Protein AF-A0A842KP55-F1 (afdb_monomer_lite)

Secondary structure (DSSP, 8-state):
--EEEEEEEE-S-HHHHHHHHHHHHHTT---SEEEEEEETTS-HHHHHHHHHHHHHHHHHTT-SS-EEEEEEE-TT-HHHHHHHHHHHHHHHHTTEEEEEE-SSS-HHHHHHHHHHHHHTT-SEEEEEEES-GGGTTS-GGGS-GGGEEEEEHHHHHHHTT--

pLDDT: mean 92.78, std 9.23, range [38.44, 98.75]

Radius of gyration: 14.83 Å; chains: 1; bounding box: 35×38×35 Å

Structure (mmCIF, N/CA/C/O backbone):
data_AF-A0A842KP55-F1
#
_entry.id   AF-A0A842KP55-F1
#
loop_
_atom_site.group_PDB
_atom_site.id
_atom_site.type_symbol
_atom_site.label_atom_id
_atom_site.label_alt_id
_atom_site.label_comp_id
_atom_site.label_asym_id
_atom_site.label_entity_id
_atom_site.label_seq_id
_atom_site.pdbx_PDB_ins_code
_atom_site.Cartn_x
_atom_site.Cartn_y
_atom_site.Cartn_z
_atom_site.occupancy
_atom_site.B_iso_or_equiv
_atom_site.auth_seq_id
_atom_site.auth_comp_id
_atom_site.auth_asym_id
_atom_site.auth_atom_id
_atom_site.pdbx_PDB_model_num
ATOM 1 N N . MET A 1 1 ? -16.769 13.352 6.288 1.00 62.31 1 MET A N 1
ATOM 2 C CA . MET A 1 1 ? -16.227 12.009 5.999 1.00 62.31 1 MET A CA 1
ATOM 3 C C . MET A 1 1 ? -15.127 11.757 7.005 1.00 62.31 1 MET A C 1
ATOM 5 O O . MET A 1 1 ? -14.393 12.694 7.292 1.00 62.31 1 MET A O 1
ATOM 9 N N . THR A 1 2 ? -15.067 10.561 7.576 1.00 84.06 2 THR A N 1
ATOM 10 C CA . THR A 1 2 ? -13.953 10.142 8.435 1.00 84.06 2 THR A CA 1
ATOM 11 C C . THR A 1 2 ? -12.704 9.983 7.570 1.00 84.06 2 THR A C 1
ATOM 13 O O . THR A 1 2 ? -12.820 9.423 6.478 1.00 84.06 2 THR A O 1
ATOM 16 N N . SER A 1 3 ? -11.550 10.490 8.013 1.00 94.69 3 SER A N 1
ATOM 17 C CA . SER A 1 3 ? -10.309 10.365 7.242 1.00 94.69 3 SER A CA 1
ATOM 18 C C . SER A 1 3 ? -9.905 8.903 7.065 1.00 94.69 3 SER A C 1
ATOM 20 O O . SER A 1 3 ? -10.156 8.076 7.943 1.00 94.69 3 SER A O 1
ATOM 22 N N . LYS A 1 4 ? -9.282 8.578 5.932 1.00 98.12 4 LYS A N 1
ATOM 23 C CA . LYS A 1 4 ? -8.785 7.228 5.636 1.00 98.12 4 LYS A CA 1
ATOM 24 C C . LYS A 1 4 ? -7.287 7.270 5.360 1.00 98.12 4 LYS A C 1
ATOM 26 O O . LYS A 1 4 ? -6.842 7.916 4.411 1.00 98.12 4 LYS A O 1
ATOM 31 N N . TYR A 1 5 ? -6.525 6.564 6.187 1.00 98.31 5 TYR A N 1
ATOM 32 C CA . TYR A 1 5 ? -5.068 6.547 6.178 1.00 98.31 5 TYR A CA 1
ATOM 33 C C . TYR A 1 5 ? -4.534 5.225 5.633 1.00 98.31 5 TYR A C 1
ATOM 35 O O . TYR A 1 5 ? -4.935 4.156 6.081 1.00 98.31 5 TYR A O 1
ATOM 43 N N . TRP A 1 6 ? -3.570 5.294 4.720 1.00 98.62 6 TRP A N 1
ATOM 44 C CA . TRP A 1 6 ? -2.853 4.137 4.191 1.00 98.62 6 TRP A CA 1
ATOM 45 C C . TRP A 1 6 ? -1.391 4.171 4.625 1.00 98.62 6 TRP A C 1
ATOM 47 O O . TRP A 1 6 ? -0.713 5.177 4.418 1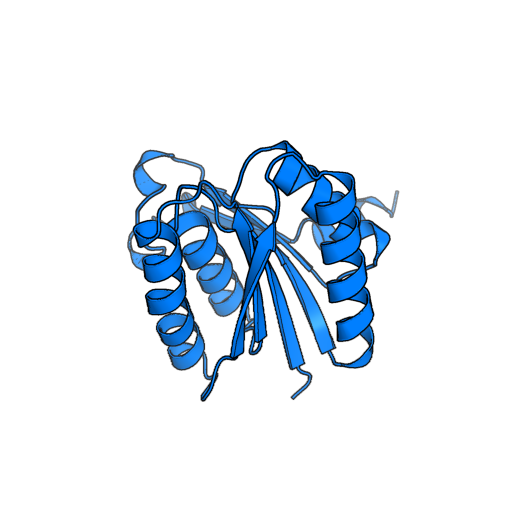.00 98.62 6 TRP A O 1
ATOM 57 N N . ILE A 1 7 ? -0.889 3.079 5.195 1.00 98.06 7 ILE A N 1
ATOM 58 C CA . ILE A 1 7 ? 0.513 2.947 5.608 1.00 98.06 7 ILE A CA 1
ATOM 59 C C . ILE A 1 7 ? 1.114 1.752 4.875 1.00 98.06 7 ILE A C 1
ATOM 61 O O . ILE A 1 7 ? 0.569 0.651 4.940 1.00 98.06 7 ILE A O 1
ATOM 65 N N . THR A 1 8 ? 2.220 1.963 4.164 1.00 97.44 8 THR A N 1
ATOM 66 C CA . THR A 1 8 ? 2.853 0.911 3.357 1.00 97.44 8 THR A CA 1
ATOM 67 C C . THR A 1 8 ? 4.330 1.187 3.114 1.00 97.44 8 THR A C 1
ATOM 69 O O . THR A 1 8 ? 4.791 2.325 3.219 1.00 97.44 8 THR A O 1
ATOM 72 N N . PHE A 1 9 ? 5.071 0.153 2.732 1.00 95.50 9 PHE A N 1
ATOM 73 C CA . PHE A 1 9 ? 6.407 0.299 2.168 1.00 95.50 9 PHE A CA 1
ATOM 74 C C . PHE A 1 9 ? 6.364 0.579 0.671 1.00 95.50 9 PHE A C 1
ATOM 76 O O . PHE A 1 9 ? 5.458 0.149 -0.035 1.00 95.50 9 PHE A O 1
ATOM 83 N N . ILE A 1 10 ? 7.421 1.194 0.150 1.00 93.88 10 ILE A N 1
ATOM 84 C CA . ILE A 1 10 ? 7.754 1.088 -1.267 1.00 93.88 10 ILE A CA 1
ATOM 85 C C . ILE A 1 10 ? 8.843 0.024 -1.421 1.00 93.88 10 ILE A C 1
ATOM 87 O O . ILE A 1 10 ? 9.945 0.154 -0.894 1.00 93.88 10 ILE A O 1
ATOM 91 N N . GLY A 1 11 ? 8.509 -1.056 -2.128 1.00 87.50 11 GLY A N 1
ATOM 92 C CA . GLY A 1 11 ? 9.464 -2.082 -2.544 1.00 87.50 11 GLY A CA 1
ATOM 93 C C . GLY A 1 11 ? 10.010 -1.831 -3.950 1.00 87.50 11 GLY A C 1
ATOM 94 O O . GLY A 1 11 ? 9.682 -0.842 -4.599 1.00 87.50 11 GLY A O 1
ATOM 95 N N . SER A 1 12 ? 10.795 -2.780 -4.460 1.00 88.19 12 SER A N 1
ATOM 96 C CA . SER A 1 12 ? 11.371 -2.715 -5.813 1.00 88.19 12 SER A CA 1
ATOM 97 C C . SER A 1 12 ? 10.343 -2.789 -6.949 1.00 88.19 12 SER A C 1
ATOM 99 O O . SER A 1 12 ? 10.680 -2.457 -8.081 1.00 88.19 12 SER A O 1
ATOM 101 N N . SER A 1 13 ? 9.104 -3.214 -6.672 1.00 93.06 13 SER A N 1
ATOM 102 C CA . SER A 1 13 ? 7.995 -3.193 -7.633 1.00 93.06 13 SER A CA 1
ATOM 103 C C . SER A 1 13 ? 6.980 -2.111 -7.238 1.00 93.06 13 SER A C 1
ATOM 105 O O . SER A 1 13 ? 6.212 -2.304 -6.289 1.00 93.06 13 SER A O 1
ATOM 107 N N . PRO A 1 14 ? 6.933 -0.973 -7.957 1.00 96.12 14 PRO A N 1
ATOM 108 C CA . PRO A 1 14 ? 5.955 0.093 -7.720 1.00 96.12 14 PRO A CA 1
ATOM 109 C C . PRO A 1 14 ? 4.506 -0.384 -7.819 1.00 96.12 14 PRO A C 1
ATOM 111 O O . PRO A 1 14 ? 3.643 0.063 -7.062 1.00 96.12 14 PRO A O 1
ATOM 114 N N . PHE A 1 15 ? 4.233 -1.317 -8.736 1.00 97.38 15 PHE A N 1
ATOM 115 C CA . PHE A 1 15 ? 2.888 -1.832 -8.969 1.00 97.38 15 PHE A CA 1
ATOM 116 C C . PHE A 1 15 ? 2.359 -2.670 -7.805 1.00 97.38 15 PHE A C 1
ATOM 118 O O . PHE A 1 15 ? 1.145 -2.717 -7.628 1.00 97.38 15 PHE A O 1
ATOM 125 N N . ALA A 1 16 ? 3.220 -3.228 -6.947 1.00 96.88 16 ALA A N 1
ATOM 126 C CA . ALA A 1 16 ? 2.774 -3.848 -5.698 1.00 96.88 16 ALA A CA 1
ATOM 127 C C . ALA A 1 16 ? 2.093 -2.834 -4.760 1.00 96.88 16 ALA A C 1
ATOM 129 O O . ALA A 1 16 ? 1.099 -3.167 -4.126 1.00 96.88 16 ALA A O 1
ATOM 130 N N . VAL A 1 17 ? 2.570 -1.584 -4.715 1.00 97.88 17 VAL A N 1
ATOM 131 C CA . VAL A 1 17 ? 1.932 -0.506 -3.938 1.00 97.88 17 VAL A CA 1
ATOM 132 C C . VAL A 1 17 ? 0.689 0.005 -4.665 1.00 97.88 17 VAL A C 1
ATOM 134 O O . VAL A 1 17 ? -0.413 0.025 -4.118 1.00 97.88 17 VAL A O 1
ATOM 137 N N . ILE A 1 18 ? 0.866 0.396 -5.932 1.00 98.50 18 ILE A N 1
ATOM 138 C CA . ILE A 1 18 ? -0.169 1.064 -6.733 1.00 98.50 18 ILE A CA 1
ATOM 139 C C . ILE A 1 18 ? -1.398 0.170 -6.885 1.00 98.50 18 ILE A C 1
ATOM 141 O O . ILE A 1 18 ? -2.519 0.625 -6.662 1.00 98.50 18 ILE A O 1
ATOM 145 N N . ASN A 1 19 ? -1.207 -1.104 -7.236 1.00 98.50 19 ASN A N 1
ATOM 146 C CA . ASN A 1 19 ? -2.324 -2.012 -7.463 1.00 98.50 19 ASN A CA 1
ATOM 147 C C . ASN A 1 19 ? -3.054 -2.357 -6.169 1.00 98.50 19 ASN A C 1
ATOM 149 O O . ASN A 1 19 ? -4.259 -2.577 -6.224 1.00 98.50 19 ASN A O 1
ATOM 153 N N . THR A 1 20 ? -2.366 -2.386 -5.025 1.00 98.56 20 THR A N 1
ATOM 154 C CA . THR A 1 20 ? -3.018 -2.680 -3.743 1.00 98.56 20 THR A CA 1
ATOM 155 C C . THR A 1 20 ? -3.904 -1.518 -3.314 1.00 98.56 20 THR A C 1
ATOM 157 O O . THR A 1 20 ? -5.071 -1.735 -2.992 1.00 98.56 20 THR A O 1
ATOM 160 N N . VAL A 1 21 ? -3.412 -0.276 -3.425 1.00 98.75 21 VAL A N 1
ATOM 161 C CA . VAL A 1 21 ? -4.237 0.924 -3.198 1.00 98.75 21 VAL A CA 1
ATOM 162 C C . VAL A 1 21 ? -5.406 0.970 -4.183 1.00 98.75 21 VAL A C 1
ATOM 164 O O . VAL A 1 21 ? -6.546 1.197 -3.783 1.00 98.75 21 VAL A O 1
ATOM 167 N N . TRP A 1 22 ? -5.154 0.716 -5.470 1.00 98.69 22 TRP A N 1
ATOM 168 C CA . TRP A 1 22 ? -6.198 0.734 -6.495 1.00 98.69 22 TRP A CA 1
ATOM 169 C C . TRP A 1 22 ? -7.263 -0.344 -6.245 1.00 98.69 22 TRP A C 1
ATOM 171 O O . TRP A 1 22 ? -8.459 -0.068 -6.335 1.00 98.69 22 TRP A O 1
ATOM 181 N N . ALA A 1 23 ? -6.860 -1.558 -5.872 1.00 98.50 23 ALA A N 1
ATOM 182 C CA . ALA A 1 23 ? -7.795 -2.619 -5.523 1.00 98.50 23 ALA A CA 1
ATOM 183 C C . ALA A 1 23 ? -8.637 -2.240 -4.295 1.00 98.50 23 ALA A C 1
ATOM 185 O O . ALA A 1 23 ? -9.855 -2.399 -4.332 1.00 98.50 23 ALA A O 1
ATOM 186 N N . ALA A 1 24 ? -8.027 -1.650 -3.261 1.00 98.56 24 ALA A N 1
ATOM 187 C CA . ALA A 1 24 ? -8.752 -1.181 -2.080 1.00 98.56 24 ALA A CA 1
ATOM 188 C C . ALA A 1 24 ? -9.779 -0.095 -2.430 1.00 98.56 24 ALA A C 1
ATOM 190 O O . ALA A 1 24 ? -10.919 -0.146 -1.963 1.00 98.56 24 ALA A O 1
ATOM 191 N N . CYS A 1 25 ? -9.423 0.828 -3.330 1.00 98.44 25 CYS A N 1
ATOM 192 C CA . CYS A 1 25 ? -10.345 1.847 -3.825 1.00 98.44 25 CYS A CA 1
ATOM 193 C C . CYS A 1 25 ? -11.555 1.219 -4.536 1.00 98.44 25 CYS A C 1
ATOM 195 O O . CYS A 1 25 ? -12.690 1.625 -4.288 1.00 98.44 25 CYS A O 1
ATOM 197 N N . LYS A 1 26 ? -11.335 0.185 -5.365 1.00 97.81 26 LYS A N 1
ATOM 198 C CA . LYS A 1 26 ? -12.415 -0.577 -6.022 1.00 97.81 26 LYS A CA 1
ATOM 199 C C . LYS A 1 26 ? -13.342 -1.283 -5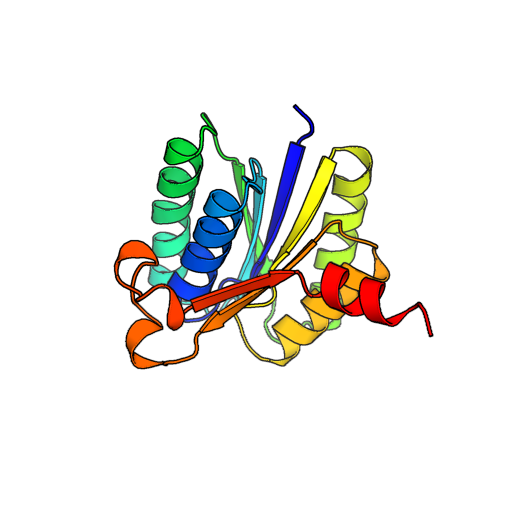.035 1.00 97.81 26 LYS A C 1
ATOM 201 O O . LYS A 1 26 ? -14.520 -1.444 -5.340 1.00 97.81 26 LYS A O 1
ATOM 206 N N . GLU A 1 27 ? -12.827 -1.686 -3.879 1.00 96.94 27 GLU A N 1
ATOM 207 C CA . GLU A 1 27 ? -13.596 -2.329 -2.807 1.00 96.94 27 GLU A CA 1
ATOM 208 C C . GLU A 1 27 ? -14.193 -1.328 -1.797 1.00 96.94 27 GLU A C 1
ATOM 210 O O . GLU A 1 27 ? -14.828 -1.726 -0.822 1.00 96.94 27 GLU A O 1
ATOM 215 N N . GLY A 1 28 ? -14.053 -0.019 -2.040 1.00 96.94 28 GLY A N 1
ATOM 216 C CA . GLY A 1 28 ? -14.689 1.046 -1.254 1.00 96.94 28 GLY A CA 1
ATOM 217 C C . GLY A 1 28 ? -13.818 1.655 -0.147 1.00 96.94 28 GLY A C 1
ATOM 218 O O . GLY A 1 28 ? -14.249 2.589 0.544 1.00 96.94 28 GLY A O 1
ATOM 219 N N . TYR A 1 29 ? -12.575 1.196 0.014 1.00 98.12 29 TYR A N 1
ATOM 220 C CA . TYR A 1 29 ? -11.592 1.846 0.877 1.00 98.12 29 TYR A CA 1
ATOM 221 C C . TYR A 1 29 ? -10.709 2.795 0.057 1.00 98.12 29 TYR A C 1
ATOM 223 O O . TYR A 1 29 ? -9.714 2.392 -0.538 1.00 98.12 29 TYR A O 1
ATOM 231 N N . VAL A 1 30 ? -11.085 4.075 0.025 1.00 98.31 30 VAL A N 1
ATOM 232 C CA . VAL A 1 30 ? -10.362 5.128 -0.703 1.00 98.31 30 VAL A CA 1
ATOM 233 C C . VAL A 1 30 ? -9.603 6.010 0.301 1.00 98.31 30 VAL A C 1
ATOM 235 O O . VAL A 1 30 ? -10.255 6.799 0.990 1.00 98.31 30 VAL A O 1
ATOM 238 N N . PRO A 1 31 ? -8.271 5.871 0.452 1.00 98.25 31 PRO A N 1
ATOM 239 C CA . PRO A 1 31 ? -7.503 6.677 1.398 1.00 98.25 31 PRO A CA 1
ATOM 240 C C . PRO A 1 31 ? -7.311 8.115 0.907 1.00 98.25 31 PRO A C 1
ATOM 242 O O . PRO A 1 31 ? -7.000 8.347 -0.257 1.00 98.25 31 PRO A O 1
ATOM 245 N N . ASP A 1 32 ? -7.436 9.086 1.808 1.00 97.62 32 ASP A N 1
ATOM 246 C CA . ASP A 1 32 ? -7.102 10.490 1.531 1.00 97.62 32 ASP A CA 1
ATOM 247 C C . ASP A 1 32 ? -5.647 10.832 1.883 1.00 97.62 32 ASP A C 1
ATOM 249 O O . ASP A 1 32 ? -5.087 11.801 1.366 1.00 97.62 32 ASP A O 1
ATOM 253 N N . SER A 1 33 ? -5.023 10.014 2.735 1.00 97.56 33 SER A N 1
ATOM 254 C CA . SER A 1 33 ? -3.697 10.257 3.290 1.00 97.56 33 SER A CA 1
ATOM 255 C C . SER A 1 33 ? -2.853 8.989 3.254 1.00 97.56 33 SER A C 1
ATOM 257 O O . SER A 1 33 ? -3.272 7.935 3.725 1.00 97.56 33 SER A O 1
ATOM 259 N N . LEU A 1 34 ? -1.639 9.091 2.721 1.00 98.31 34 LEU A N 1
ATOM 260 C CA . LEU A 1 34 ? -0.728 7.974 2.513 1.00 98.31 34 LEU A CA 1
ATOM 261 C C . LEU A 1 34 ? 0.608 8.268 3.185 1.00 98.31 34 LEU A C 1
ATOM 263 O O . LEU A 1 34 ? 1.212 9.319 2.959 1.00 98.31 34 LEU A O 1
ATOM 267 N N . MET A 1 35 ? 1.066 7.320 3.994 1.00 97.56 35 MET A N 1
ATOM 268 C CA . MET A 1 35 ? 2.395 7.286 4.586 1.00 97.56 35 MET A CA 1
ATOM 269 C C . MET A 1 35 ? 3.194 6.165 3.923 1.00 97.56 35 MET A C 1
ATOM 271 O O . MET A 1 35 ? 2.878 4.987 4.087 1.00 97.56 35 MET A O 1
ATOM 275 N N . LEU A 1 36 ? 4.210 6.547 3.154 1.00 96.81 36 LEU A N 1
ATOM 276 C CA . LEU A 1 36 ? 5.043 5.633 2.384 1.00 96.81 36 LEU A CA 1
ATOM 277 C C . LEU A 1 36 ? 6.420 5.510 3.040 1.00 96.81 36 LEU A C 1
ATOM 279 O O . LEU A 1 36 ? 7.163 6.489 3.125 1.00 96.81 36 LEU A O 1
ATOM 283 N N . PHE A 1 37 ? 6.780 4.310 3.475 1.00 95.12 37 PHE A N 1
ATOM 284 C CA . PHE A 1 37 ? 8.112 4.019 3.992 1.00 95.12 37 PHE A CA 1
ATOM 285 C C . PHE A 1 37 ? 9.045 3.652 2.845 1.00 95.12 37 PHE A C 1
ATOM 287 O O . PHE A 1 37 ? 8.788 2.719 2.084 1.00 95.12 37 PHE A O 1
ATOM 294 N N . VAL A 1 38 ? 10.119 4.418 2.705 1.00 93.06 38 VAL A N 1
ATOM 295 C CA . VAL A 1 38 ? 11.063 4.329 1.596 1.00 93.06 38 VAL A CA 1
ATOM 296 C C . VAL A 1 38 ? 12.392 3.838 2.138 1.00 93.06 38 VAL A C 1
ATOM 298 O O . VAL A 1 38 ? 12.982 4.467 3.009 1.00 93.06 38 VAL A O 1
ATOM 301 N N . ASN A 1 39 ? 12.863 2.707 1.627 1.00 85.62 39 ASN A N 1
ATOM 302 C CA . ASN A 1 39 ? 14.211 2.253 1.932 1.00 85.62 39 ASN A CA 1
ATOM 303 C C . ASN A 1 39 ? 15.241 3.169 1.249 1.00 85.62 39 ASN A C 1
ATOM 305 O O . ASN A 1 39 ? 15.059 3.516 0.083 1.00 85.62 39 ASN A O 1
ATOM 309 N N . GLU A 1 40 ? 16.321 3.516 1.945 1.00 79.88 40 GLU A N 1
ATOM 310 C CA . GLU A 1 40 ? 17.393 4.387 1.441 1.00 79.88 40 GLU A CA 1
ATOM 311 C C . GLU A 1 40 ? 18.044 3.867 0.147 1.00 79.88 40 GLU A C 1
ATOM 313 O O . GLU A 1 40 ? 18.480 4.656 -0.686 1.00 79.88 40 GLU A O 1
ATOM 318 N N . GLU A 1 41 ? 18.069 2.547 -0.057 1.00 82.62 41 GLU A N 1
ATOM 319 C CA . GLU A 1 41 ? 18.642 1.914 -1.256 1.00 82.62 41 GLU A CA 1
ATOM 320 C C . GLU A 1 41 ? 17.657 1.810 -2.436 1.00 82.62 41 GLU A C 1
ATOM 322 O O . GLU A 1 41 ? 18.005 1.313 -3.512 1.00 82.62 41 GLU A O 1
ATOM 327 N N . LEU A 1 42 ? 16.402 2.238 -2.260 1.00 87.62 42 LEU A N 1
ATOM 328 C CA . LEU A 1 42 ? 15.387 2.119 -3.299 1.00 87.62 42 LEU A CA 1
ATOM 329 C C . LEU A 1 42 ? 15.646 3.104 -4.447 1.00 87.62 42 LEU A C 1
ATOM 331 O O . LEU A 1 42 ? 15.963 4.272 -4.239 1.00 87.62 42 LEU A O 1
ATOM 335 N N . SER A 1 43 ? 15.440 2.653 -5.688 1.00 89.38 43 SER A N 1
ATOM 336 C CA . SER A 1 43 ? 15.616 3.524 -6.848 1.00 89.38 43 SER A CA 1
ATOM 337 C C . SER A 1 43 ? 14.618 4.687 -6.862 1.00 89.38 43 SER A C 1
ATOM 339 O O . SER A 1 43 ? 13.406 4.510 -6.707 1.00 89.38 43 SER A O 1
ATOM 341 N N . GLU A 1 44 ? 15.131 5.877 -7.171 1.00 90.81 44 GLU A N 1
ATOM 342 C CA . GLU A 1 44 ? 14.354 7.110 -7.341 1.00 90.81 44 GLU A CA 1
ATOM 343 C C . GLU A 1 44 ? 13.222 6.942 -8.374 1.00 90.81 44 GLU A C 1
ATOM 345 O O . GLU A 1 44 ? 12.125 7.478 -8.225 1.00 90.81 44 GLU A O 1
ATOM 350 N N . THR A 1 45 ? 13.441 6.122 -9.407 1.00 93.12 45 THR A N 1
ATOM 351 C CA . THR A 1 45 ? 12.415 5.765 -10.398 1.00 93.12 45 THR A CA 1
ATOM 352 C C . THR A 1 45 ? 11.219 5.053 -9.766 1.00 93.12 45 THR A C 1
ATOM 354 O O . THR A 1 45 ? 10.078 5.355 -10.121 1.00 93.12 45 THR A O 1
ATOM 357 N N . SER A 1 46 ? 11.449 4.134 -8.824 1.00 93.19 46 SER A N 1
ATOM 358 C CA . SER A 1 46 ? 10.367 3.396 -8.161 1.00 93.19 46 SER A CA 1
ATOM 359 C C . SER A 1 46 ? 9.520 4.331 -7.301 1.00 93.19 46 SER A C 1
ATOM 361 O O . SER A 1 46 ? 8.294 4.335 -7.410 1.00 93.19 46 SER A O 1
ATOM 363 N N . ILE A 1 47 ? 10.183 5.185 -6.516 1.00 94.56 47 ILE A N 1
ATOM 364 C CA . ILE A 1 47 ? 9.541 6.187 -5.656 1.00 94.56 47 ILE A CA 1
ATOM 365 C C . ILE A 1 47 ? 8.702 7.152 -6.500 1.00 94.56 47 ILE A C 1
ATOM 367 O O . ILE A 1 47 ? 7.522 7.369 -6.214 1.00 94.56 47 ILE A O 1
ATOM 371 N N . ASN A 1 48 ? 9.277 7.691 -7.578 1.00 95.38 48 ASN A N 1
ATOM 372 C CA . ASN A 1 48 ? 8.582 8.629 -8.456 1.00 95.38 48 ASN A CA 1
ATOM 373 C C . ASN A 1 48 ? 7.404 7.990 -9.189 1.00 95.38 48 ASN A C 1
ATOM 375 O O . ASN A 1 48 ? 6.357 8.623 -9.306 1.00 95.38 48 ASN A O 1
ATOM 379 N N . THR A 1 49 ? 7.524 6.728 -9.608 1.00 96.69 49 THR A N 1
ATOM 380 C CA . THR A 1 49 ? 6.407 5.996 -10.222 1.00 96.69 49 THR A CA 1
ATOM 381 C C . THR A 1 49 ? 5.220 5.921 -9.261 1.00 96.69 49 THR A C 1
ATOM 383 O O . THR A 1 49 ? 4.106 6.285 -9.631 1.00 96.69 49 THR A O 1
ATOM 386 N N . VAL A 1 50 ? 5.451 5.534 -8.001 1.00 97.50 50 VAL A N 1
ATOM 387 C CA . VAL A 1 50 ? 4.393 5.486 -6.978 1.00 97.50 50 VAL A CA 1
ATOM 388 C C . VAL A 1 50 ? 3.791 6.873 -6.729 1.00 97.50 50 VAL A C 1
ATOM 390 O O . VAL A 1 50 ? 2.569 7.025 -6.738 1.00 97.50 50 VAL A O 1
ATOM 393 N N . ARG A 1 51 ? 4.629 7.904 -6.568 1.00 96.19 51 ARG A N 1
ATOM 394 C CA . ARG A 1 51 ? 4.183 9.285 -6.307 1.00 96.19 51 ARG A CA 1
ATOM 395 C C . ARG A 1 51 ? 3.410 9.915 -7.463 1.00 96.19 51 ARG A C 1
ATOM 397 O O . ARG A 1 51 ? 2.609 10.807 -7.213 1.00 96.19 51 ARG A O 1
ATOM 404 N N . GLN A 1 52 ? 3.641 9.481 -8.698 1.00 96.94 52 GLN A N 1
ATOM 405 C CA . GLN A 1 52 ? 2.893 9.949 -9.866 1.00 96.94 52 GLN A CA 1
ATOM 406 C C . GLN A 1 52 ? 1.558 9.216 -10.023 1.00 96.94 52 GLN A C 1
ATOM 408 O O . GLN A 1 52 ? 0.549 9.844 -10.327 1.00 96.94 52 GLN A O 1
ATOM 413 N N . TRP A 1 53 ? 1.535 7.901 -9.799 1.00 98.25 53 TRP A N 1
ATOM 414 C CA . TRP A 1 53 ? 0.342 7.083 -10.027 1.00 98.25 53 TRP A CA 1
ATOM 415 C C . TRP A 1 53 ? -0.702 7.205 -8.921 1.00 98.25 53 TRP A C 1
ATOM 417 O O . TRP A 1 53 ? -1.891 7.305 -9.221 1.00 98.25 53 TRP A O 1
ATOM 427 N N . LEU A 1 54 ? -0.289 7.199 -7.649 1.00 98.31 54 LEU A N 1
ATOM 428 C CA . LEU A 1 54 ? -1.237 7.193 -6.532 1.00 98.31 54 LEU A CA 1
ATOM 429 C C . LEU A 1 54 ? -2.176 8.412 -6.530 1.00 98.31 54 LEU A C 1
ATOM 431 O O . LEU A 1 54 ? -3.376 8.192 -6.392 1.00 98.31 54 LEU A O 1
ATOM 435 N N . PRO A 1 55 ? -1.724 9.663 -6.761 1.00 98.19 55 PRO A N 1
ATOM 436 C CA . PRO A 1 55 ? -2.643 10.795 -6.853 1.00 98.19 55 PRO A CA 1
ATOM 437 C C . PRO A 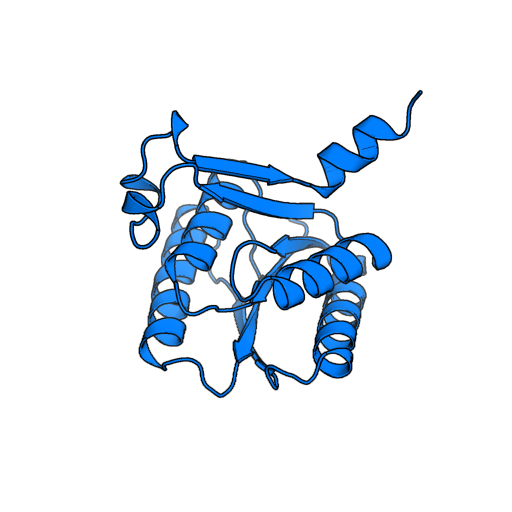1 55 ? -3.707 10.618 -7.936 1.00 98.19 55 PRO A C 1
ATOM 439 O O . PRO A 1 55 ? -4.871 10.912 -7.693 1.00 98.19 55 PRO A O 1
ATOM 442 N N . ILE A 1 56 ? -3.325 10.094 -9.106 1.00 98.06 56 ILE A N 1
ATOM 443 C CA . ILE A 1 56 ? -4.244 9.874 -10.230 1.00 98.06 56 ILE A CA 1
ATOM 444 C C . ILE A 1 56 ? -5.314 8.853 -9.843 1.00 98.06 56 ILE A C 1
ATOM 446 O O . ILE A 1 56 ? -6.501 9.104 -10.038 1.00 98.06 56 ILE A O 1
ATOM 450 N N . VAL A 1 57 ? -4.902 7.726 -9.250 1.00 98.31 57 VAL A N 1
ATOM 451 C CA . VAL A 1 57 ? -5.834 6.700 -8.763 1.00 98.31 57 VAL A CA 1
ATOM 452 C C . VAL A 1 57 ? -6.791 7.302 -7.736 1.00 98.31 57 VAL A C 1
ATOM 454 O O . VAL A 1 57 ? -7.993 7.137 -7.858 1.00 98.31 57 VAL A O 1
ATOM 457 N N . LEU A 1 58 ? -6.298 8.033 -6.742 1.00 98.38 58 LEU A N 1
ATOM 458 C CA . LEU A 1 58 ? -7.149 8.541 -5.662 1.00 98.38 58 LEU A CA 1
ATOM 459 C C . LEU A 1 58 ? -8.126 9.626 -6.132 1.00 98.38 58 LEU A C 1
ATOM 461 O O . LEU A 1 58 ? -9.275 9.642 -5.689 1.00 98.38 58 LEU A O 1
ATOM 465 N N . VAL A 1 59 ? -7.702 10.488 -7.062 1.00 98.06 59 VAL A N 1
ATOM 466 C CA . VAL A 1 59 ? -8.566 11.498 -7.692 1.00 98.06 59 VAL A CA 1
ATOM 467 C C . VAL A 1 59 ? -9.705 10.846 -8.469 1.00 98.06 59 VAL A C 1
ATOM 469 O O . VAL A 1 59 ? -10.851 11.269 -8.317 1.00 98.06 59 VAL A O 1
ATOM 472 N N . GLU A 1 60 ? -9.425 9.781 -9.224 1.00 97.88 60 GLU A N 1
ATOM 473 C CA . GLU A 1 60 ? -10.451 9.029 -9.960 1.00 97.88 60 GLU A CA 1
ATOM 474 C C . GLU A 1 60 ? -11.519 8.433 -9.024 1.00 97.88 60 GLU A C 1
ATOM 476 O O . GLU A 1 60 ? -12.690 8.340 -9.381 1.00 97.88 60 GLU A O 1
ATOM 481 N N . TYR A 1 61 ? -11.140 8.090 -7.789 1.00 97.75 61 TYR A N 1
ATOM 482 C CA . TYR A 1 61 ? -12.051 7.567 -6.765 1.00 97.75 61 TYR A CA 1
ATOM 483 C C . TYR A 1 61 ? -12.590 8.651 -5.811 1.00 97.75 61 TYR A C 1
ATOM 485 O O . TYR A 1 61 ? -13.167 8.337 -4.770 1.00 97.75 61 TYR A O 1
ATOM 493 N N . GLY A 1 62 ? -12.461 9.933 -6.175 1.00 97.00 62 GLY A N 1
ATOM 494 C CA . GLY A 1 62 ? -13.158 11.047 -5.525 1.00 97.00 62 GLY A CA 1
ATOM 495 C C . GLY A 1 62 ? -12.352 11.846 -4.495 1.00 97.00 62 GLY A C 1
ATOM 496 O O . GLY A 1 62 ? -12.909 12.760 -3.878 1.00 97.00 62 GLY A O 1
ATOM 497 N N . ILE A 1 63 ? -11.058 11.567 -4.310 1.00 97.50 63 ILE A N 1
ATOM 498 C CA . ILE A 1 63 ? -10.184 12.360 -3.430 1.00 97.50 63 ILE A CA 1
ATOM 499 C C . ILE A 1 63 ? -9.617 13.549 -4.202 1.00 97.50 63 ILE A C 1
ATOM 501 O O . ILE A 1 63 ? -8.727 13.395 -5.028 1.00 97.50 63 ILE A O 1
ATOM 505 N N . LYS A 1 64 ? -10.097 14.763 -3.913 1.00 94.56 64 LYS A N 1
ATOM 506 C CA . LYS A 1 64 ? -9.659 15.974 -4.633 1.00 94.56 64 LYS A CA 1
ATOM 507 C C . LYS A 1 64 ? -8.171 16.288 -4.452 1.00 94.56 64 LYS A C 1
ATOM 509 O O . LYS A 1 64 ? -7.511 16.664 -5.413 1.00 94.56 64 LYS A O 1
ATOM 514 N N . GLU A 1 65 ? -7.668 16.155 -3.227 1.00 95.00 65 GLU A N 1
ATOM 515 C CA . GLU A 1 65 ? -6.302 16.536 -2.850 1.00 95.00 65 GLU A CA 1
ATOM 516 C C . GLU A 1 65 ? -5.685 15.456 -1.946 1.00 95.00 65 GLU A C 1
ATOM 518 O O . GLU A 1 65 ? -5.711 15.584 -0.721 1.00 95.00 65 GLU A O 1
ATOM 523 N N . PRO A 1 66 ? -5.176 14.349 -2.519 1.00 96.62 66 PRO A N 1
ATOM 524 C CA . PRO A 1 66 ? -4.570 13.283 -1.730 1.00 96.62 66 PRO A CA 1
ATOM 525 C C . PRO A 1 66 ? -3.249 13.743 -1.096 1.00 96.62 66 PRO A C 1
ATOM 527 O O . PRO A 1 66 ? -2.368 14.281 -1.768 1.00 96.62 66 PRO A O 1
ATOM 530 N N . SER A 1 67 ? -3.079 13.484 0.201 1.00 96.81 67 SER A N 1
ATOM 531 C CA . SER A 1 67 ? -1.855 13.790 0.946 1.00 96.81 67 SER A CA 1
ATOM 532 C C . SER A 1 67 ? -0.913 12.590 0.917 1.00 96.81 67 SER A C 1
ATOM 534 O O . SER A 1 67 ? -1.166 11.590 1.581 1.00 96.81 67 SER A O 1
ATOM 536 N N . ILE A 1 68 ? 0.210 12.689 0.205 1.00 97.19 68 ILE A N 1
ATOM 537 C CA . ILE A 1 68 ? 1.220 11.622 0.146 1.00 97.19 68 ILE A CA 1
ATOM 538 C C . ILE A 1 68 ? 2.492 12.092 0.838 1.00 97.19 68 ILE A C 1
ATOM 540 O O . ILE A 1 68 ? 3.118 13.065 0.418 1.00 97.19 68 I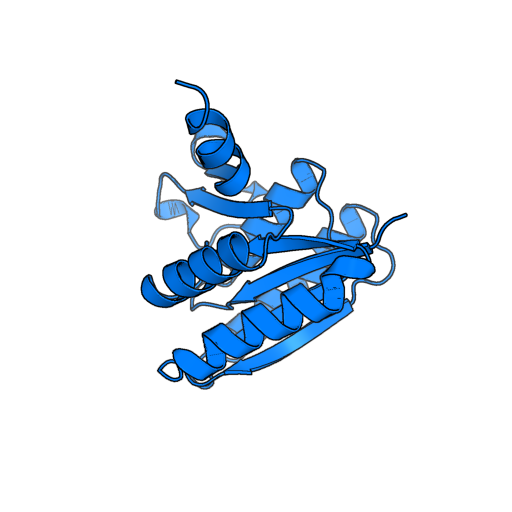LE A O 1
ATOM 544 N N . ARG A 1 69 ? 2.886 11.382 1.895 1.00 96.06 69 ARG A N 1
ATOM 545 C CA . ARG A 1 69 ? 4.114 11.629 2.651 1.00 96.06 69 ARG A CA 1
ATOM 546 C C . ARG A 1 69 ? 5.036 10.430 2.540 1.00 96.06 69 ARG A C 1
ATOM 548 O O . ARG A 1 69 ? 4.581 9.291 2.495 1.00 96.06 69 ARG A O 1
ATOM 555 N N . THR A 1 70 ? 6.330 10.703 2.517 1.00 94.44 70 THR A N 1
ATOM 556 C CA . THR A 1 70 ? 7.382 9.689 2.513 1.00 94.44 70 THR A CA 1
ATOM 557 C C . THR A 1 70 ? 8.218 9.820 3.773 1.00 94.44 70 THR A C 1
ATOM 559 O O . THR A 1 70 ? 8.525 10.937 4.194 1.00 94.44 70 THR A O 1
ATOM 562 N N . LEU A 1 71 ? 8.618 8.690 4.339 1.00 92.81 71 LEU A N 1
ATOM 563 C CA . LEU A 1 71 ? 9.586 8.614 5.425 1.00 92.81 71 LEU A CA 1
ATOM 564 C C . LEU A 1 71 ? 10.683 7.640 5.008 1.00 92.81 71 LEU A C 1
ATOM 566 O O . LEU A 1 71 ? 10.384 6.505 4.634 1.00 92.81 71 LEU A O 1
ATOM 570 N N . ASN A 1 72 ? 11.934 8.089 5.059 1.00 91.62 72 ASN A N 1
ATOM 571 C CA . ASN A 1 72 ? 13.068 7.214 4.797 1.00 91.62 72 ASN A CA 1
ATOM 572 C C . ASN A 1 72 ? 13.298 6.311 6.007 1.00 91.62 72 ASN A C 1
ATOM 574 O O . ASN A 1 72 ? 13.207 6.773 7.143 1.00 91.62 72 ASN A O 1
ATOM 578 N N . VAL A 1 73 ? 13.578 5.038 5.753 1.00 90.62 73 VAL A N 1
ATOM 579 C CA . VAL A 1 73 ? 13.822 4.032 6.787 1.00 90.62 73 VAL A CA 1
ATOM 580 C C . VAL A 1 73 ? 15.045 3.202 6.423 1.00 90.62 73 VAL A C 1
ATOM 582 O O . VAL A 1 73 ? 15.244 2.857 5.256 1.00 90.62 73 VAL A O 1
ATOM 585 N N . ASN A 1 74 ? 15.841 2.831 7.425 1.00 88.62 74 ASN A N 1
ATOM 586 C CA . ASN A 1 74 ? 16.908 1.861 7.228 1.00 88.62 74 ASN A CA 1
ATOM 587 C C . ASN A 1 74 ? 16.302 0.467 7.021 1.00 88.62 74 ASN A C 1
ATOM 589 O O . ASN A 1 74 ? 15.535 -0.013 7.858 1.00 88.62 74 ASN A O 1
ATOM 593 N N . GLU A 1 75 ? 16.690 -0.217 5.943 1.00 80.44 75 GLU A N 1
ATOM 594 C CA . GLU A 1 75 ? 16.185 -1.547 5.598 1.00 80.44 75 GLU A CA 1
ATOM 595 C C . GLU A 1 75 ? 16.250 -2.563 6.755 1.00 80.44 75 GLU A C 1
ATOM 597 O O . GLU A 1 75 ? 15.357 -3.402 6.918 1.00 80.44 75 GLU A O 1
ATOM 602 N N . THR A 1 76 ? 17.325 -2.486 7.539 1.00 86.25 76 THR A N 1
ATOM 603 C CA . THR A 1 76 ? 17.649 -3.391 8.650 1.00 86.25 76 THR A CA 1
ATOM 604 C C . THR A 1 76 ? 17.330 -2.801 10.023 1.00 86.25 76 THR A C 1
ATOM 606 O O . THR A 1 76 ? 17.530 -3.459 11.045 1.00 86.25 76 THR A O 1
ATOM 609 N N . GLY A 1 77 ? 16.773 -1.589 10.062 1.00 86.50 77 GLY A N 1
ATOM 610 C CA . GLY A 1 77 ? 16.277 -0.931 11.267 1.00 86.50 77 GLY A CA 1
ATOM 611 C C . GLY A 1 77 ? 14.963 -1.543 11.750 1.00 86.50 77 GLY A C 1
ATOM 612 O O . GLY A 1 77 ? 13.956 -0.854 11.840 1.00 86.50 77 GLY A O 1
ATOM 613 N N . PHE A 1 78 ? 14.925 -2.846 12.049 1.00 89.25 78 PHE A N 1
ATOM 614 C CA . PHE A 1 78 ? 13.674 -3.563 12.346 1.00 89.25 78 PHE A CA 1
ATOM 615 C C . PHE A 1 78 ? 12.869 -2.938 13.497 1.00 89.25 78 PHE A C 1
ATOM 617 O O . PHE A 1 78 ? 11.643 -2.859 13.421 1.00 89.25 78 PHE A O 1
ATOM 624 N N . HIS A 1 79 ? 13.555 -2.487 14.553 1.00 88.81 79 HIS A N 1
ATOM 625 C CA . HIS A 1 79 ? 12.928 -1.791 15.679 1.00 88.81 79 HIS A CA 1
ATOM 626 C C . HIS A 1 79 ? 12.374 -0.428 15.266 1.00 88.81 79 HIS A C 1
ATOM 628 O O . HIS A 1 79 ? 11.221 -0.132 15.550 1.00 88.81 79 HIS A O 1
ATOM 634 N N . GLU A 1 80 ? 13.160 0.346 14.524 1.00 88.62 80 GLU A N 1
ATOM 635 C CA . GLU A 1 80 ? 12.771 1.660 14.019 1.00 88.62 80 GLU A CA 1
ATOM 636 C C . GLU A 1 80 ? 11.533 1.568 13.112 1.00 88.62 80 GLU A C 1
ATOM 638 O O . GLU A 1 80 ? 10.552 2.279 13.311 1.00 88.62 80 GLU A O 1
ATOM 643 N N . ILE A 1 81 ? 11.526 0.614 12.178 1.00 90.81 81 ILE A N 1
ATOM 644 C CA . ILE A 1 81 ? 10.379 0.325 11.314 1.00 90.81 81 ILE A CA 1
ATOM 645 C C . ILE A 1 81 ? 9.135 0.016 12.153 1.00 90.81 81 ILE A C 1
ATOM 647 O O . ILE A 1 81 ? 8.057 0.555 11.891 1.00 90.81 81 ILE A O 1
ATOM 651 N N . LYS A 1 82 ? 9.265 -0.875 13.143 1.00 90.88 82 LYS A N 1
ATOM 652 C CA . LYS A 1 82 ? 8.153 -1.253 14.020 1.00 90.88 82 LYS A CA 1
ATOM 653 C C . LYS A 1 82 ? 7.610 -0.025 14.759 1.00 90.88 82 LYS A C 1
ATOM 655 O O . LYS A 1 82 ? 6.396 0.176 14.783 1.00 90.88 82 LYS A O 1
ATOM 660 N N . ASP A 1 83 ? 8.494 0.796 15.315 1.00 91.31 83 ASP A N 1
ATOM 661 C CA . ASP A 1 83 ? 8.130 1.996 16.067 1.00 91.31 83 ASP A CA 1
ATOM 662 C C . ASP A 1 83 ? 7.474 3.052 15.168 1.00 91.31 83 ASP A C 1
ATOM 664 O O . ASP A 1 83 ? 6.519 3.712 15.589 1.00 91.31 83 ASP A O 1
ATOM 668 N N . PHE A 1 84 ? 7.899 3.172 13.906 1.00 91.88 84 PHE A N 1
ATOM 669 C CA . PHE A 1 84 ? 7.248 4.042 12.927 1.00 91.88 84 PHE A CA 1
ATOM 670 C C . PHE A 1 84 ? 5.836 3.589 12.581 1.00 91.88 84 PHE A C 1
ATOM 672 O O . PHE A 1 84 ? 4.931 4.427 12.585 1.00 91.88 84 PHE A O 1
ATOM 679 N N . TYR A 1 85 ? 5.614 2.293 12.331 1.00 93.25 85 TYR A N 1
ATOM 680 C CA . TYR A 1 85 ? 4.252 1.777 12.161 1.00 93.25 85 TYR A CA 1
ATOM 681 C C . TYR A 1 85 ? 3.405 2.075 13.398 1.00 93.25 85 TYR A C 1
ATOM 683 O O . TYR A 1 85 ? 2.329 2.658 13.266 1.00 93.25 85 TYR A O 1
ATOM 691 N N . GLY A 1 86 ? 3.904 1.741 14.592 1.00 91.50 86 GLY A N 1
ATOM 692 C CA . GLY A 1 86 ? 3.176 1.951 15.843 1.00 91.50 86 GLY A CA 1
ATOM 693 C C . GLY A 1 86 ? 2.801 3.413 16.079 1.00 91.50 86 GLY A C 1
ATOM 694 O O . GLY A 1 86 ? 1.647 3.731 16.381 1.00 91.50 86 GLY A O 1
ATOM 695 N N . SER A 1 87 ? 3.753 4.316 15.848 1.00 91.50 87 SER A N 1
ATOM 696 C CA . SER A 1 87 ? 3.558 5.761 15.978 1.00 91.50 87 SER A CA 1
ATOM 697 C C . SER A 1 87 ? 2.562 6.299 14.953 1.00 91.50 87 SER A C 1
ATOM 699 O O . SER A 1 87 ? 1.665 7.063 15.314 1.00 91.50 87 SER A O 1
ATOM 701 N N . CYS A 1 88 ? 2.670 5.885 13.685 1.00 92.12 88 CYS A N 1
ATOM 702 C CA . CYS A 1 88 ? 1.738 6.302 12.638 1.00 92.12 88 CYS A CA 1
ATOM 703 C C . CYS A 1 88 ? 0.316 5.847 12.966 1.00 92.12 88 CYS A C 1
ATOM 705 O O . CYS A 1 88 ? -0.588 6.683 13.008 1.00 92.12 88 CYS A O 1
ATOM 707 N N . ILE A 1 89 ? 0.133 4.558 13.274 1.00 93.38 89 ILE A N 1
ATOM 708 C CA . ILE A 1 89 ? -1.181 3.988 13.583 1.00 93.38 89 ILE A CA 1
ATOM 709 C C . ILE A 1 89 ? -1.790 4.703 14.795 1.00 93.38 89 ILE A C 1
ATOM 711 O O . ILE A 1 89 ? -2.899 5.228 14.709 1.00 93.38 89 ILE A O 1
ATOM 715 N N . SER A 1 90 ? -1.037 4.827 15.891 1.00 90.00 90 SER A N 1
ATOM 716 C CA . SER A 1 90 ? -1.493 5.526 17.100 1.00 90.00 90 SER A CA 1
ATOM 717 C C . SER A 1 90 ? -1.890 6.979 16.824 1.00 90.00 90 SER A C 1
ATOM 719 O O . SER A 1 90 ? -2.918 7.449 17.306 1.00 90.00 90 SER A O 1
ATOM 721 N N . SER A 1 91 ? -1.118 7.694 15.999 1.00 89.31 91 SER A N 1
ATOM 722 C CA . SER A 1 91 ? -1.376 9.106 15.683 1.00 89.31 91 SER A CA 1
ATOM 723 C C . SER A 1 91 ? -2.615 9.344 14.810 1.00 89.31 91 SER A C 1
ATOM 725 O O . SER A 1 91 ? -3.132 10.470 14.776 1.00 89.31 91 SER A O 1
ATOM 727 N N . PHE A 1 92 ? -3.065 8.315 14.087 1.00 90.62 92 PHE A N 1
ATOM 728 C CA . PHE A 1 92 ? -4.209 8.361 13.175 1.00 90.62 92 PHE A CA 1
ATOM 729 C C . PHE A 1 92 ? -5.477 7.748 13.773 1.00 90.62 92 PHE A C 1
ATOM 731 O O . PHE A 1 92 ? -6.566 8.051 13.293 1.00 90.62 92 PHE A O 1
ATOM 738 N N . LYS A 1 93 ? -5.356 6.947 14.838 1.00 85.94 93 LYS A N 1
ATOM 739 C CA . LYS A 1 93 ? -6.439 6.111 15.382 1.00 85.94 93 LYS A CA 1
ATOM 740 C C . LYS A 1 93 ? -7.685 6.896 15.787 1.00 85.94 93 LYS A C 1
ATOM 742 O O . LYS A 1 93 ? -8.797 6.478 15.498 1.00 85.94 93 LYS A O 1
ATOM 747 N N . GLU A 1 94 ? -7.491 8.070 16.380 1.00 86.56 94 GLU A N 1
ATOM 748 C CA . GLU A 1 94 ? -8.585 8.969 16.784 1.00 86.56 94 GLU A CA 1
ATOM 749 C C . GLU A 1 94 ? -9.067 9.891 15.647 1.00 86.56 94 GLU A C 1
ATOM 751 O O . GLU A 1 94 ? -10.035 10.631 15.801 1.00 86.56 94 GLU A O 1
ATOM 756 N N . LYS A 1 95 ? -8.373 9.895 14.503 1.00 89.88 95 LYS A N 1
ATOM 757 C CA . LYS A 1 95 ? -8.645 10.792 13.367 1.00 89.88 95 LYS A CA 1
ATOM 758 C C . LYS A 1 95 ? -9.396 10.096 12.239 1.00 89.88 95 LYS A C 1
ATOM 760 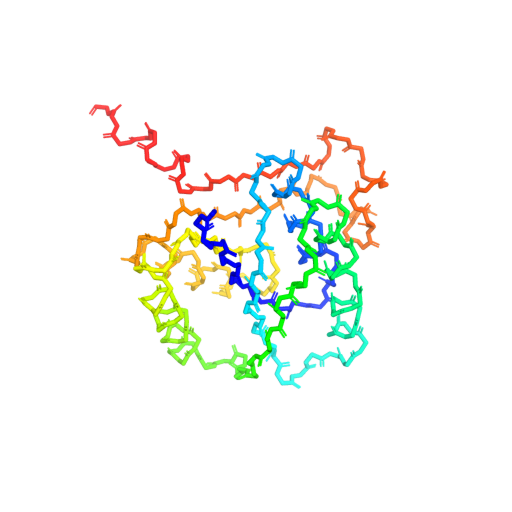O O . LYS A 1 95 ? -10.064 10.767 11.452 1.00 89.88 95 LYS A O 1
ATOM 765 N N . GLY A 1 96 ? -9.296 8.772 12.151 1.00 95.00 96 GLY A N 1
ATOM 766 C CA . GLY A 1 96 ? -10.064 8.008 11.190 1.00 95.00 96 GLY A CA 1
ATOM 767 C C . GLY A 1 96 ? -9.633 6.559 11.031 1.00 95.00 96 GLY A C 1
ATOM 768 O O . GLY A 1 96 ? -9.017 5.974 11.916 1.00 95.00 96 GLY A O 1
ATOM 769 N N . GLU A 1 97 ? -10.004 5.972 9.899 1.00 97.12 97 GLU A N 1
ATOM 770 C CA . GLU A 1 97 ? -9.752 4.563 9.615 1.00 97.12 97 GLU A CA 1
ATOM 771 C C . GLU A 1 97 ? -8.350 4.361 9.050 1.00 97.12 97 GLU A C 1
ATOM 773 O O . GLU A 1 97 ? -7.894 5.129 8.205 1.00 97.12 97 GLU A O 1
ATOM 778 N N . ILE A 1 98 ? -7.691 3.281 9.454 1.00 98.00 98 ILE A N 1
ATOM 779 C CA . ILE A 1 98 ? -6.307 2.989 9.089 1.00 98.00 98 ILE A CA 1
ATOM 780 C C . ILE A 1 98 ? -6.230 1.648 8.373 1.00 98.00 98 ILE A C 1
ATOM 782 O O . ILE A 1 98 ? -6.678 0.626 8.894 1.00 98.00 98 ILE A O 1
ATOM 786 N N . ALA A 1 99 ? -5.602 1.655 7.207 1.00 98.38 99 ALA A N 1
ATOM 787 C CA . ALA A 1 99 ? -5.216 0.476 6.463 1.00 98.38 99 ALA A CA 1
ATOM 788 C C . ALA A 1 99 ? -3.693 0.325 6.456 1.00 98.38 99 ALA A C 1
ATOM 790 O O . ALA A 1 99 ? -2.961 1.262 6.125 1.00 98.38 99 ALA A O 1
ATOM 791 N N . VAL A 1 100 ? -3.224 -0.870 6.802 1.00 98.38 100 VAL A N 1
ATOM 792 C CA . VAL A 1 100 ? -1.822 -1.268 6.663 1.00 98.38 100 VAL A CA 1
ATOM 793 C C . VAL A 1 100 ? -1.705 -2.217 5.484 1.00 98.38 100 VAL A C 1
ATOM 795 O O . VAL A 1 100 ? -2.395 -3.230 5.441 1.00 98.38 100 VAL A O 1
ATOM 798 N N . ASP A 1 101 ? -0.837 -1.904 4.533 1.00 98.44 101 ASP A N 1
ATOM 799 C CA . ASP A 1 101 ? -0.574 -2.749 3.372 1.00 98.44 101 ASP A CA 1
ATOM 800 C C . ASP A 1 101 ? 0.738 -3.504 3.542 1.00 98.44 101 ASP A C 1
ATOM 802 O O . ASP A 1 101 ? 1.794 -2.924 3.797 1.00 98.44 101 ASP A O 1
ATOM 806 N N . ILE A 1 102 ? 0.643 -4.824 3.410 1.00 97.44 102 ILE A N 1
ATOM 807 C CA . ILE A 1 102 ? 1.759 -5.747 3.614 1.00 97.44 102 ILE A CA 1
ATOM 808 C C . ILE A 1 102 ? 2.255 -6.372 2.304 1.00 97.44 102 ILE A C 1
ATOM 810 O O . ILE A 1 102 ? 3.133 -7.235 2.328 1.00 97.44 102 ILE A O 1
ATOM 814 N N . THR A 1 103 ? 1.681 -5.974 1.167 1.00 97.06 103 THR A N 1
ATOM 815 C CA . THR A 1 103 ? 2.001 -6.498 -0.168 1.00 97.06 103 THR A CA 1
ATOM 816 C C . THR A 1 103 ? 3.422 -6.158 -0.619 1.00 97.06 103 THR A C 1
ATOM 818 O O . THR A 1 103 ? 4.126 -7.066 -1.069 1.00 97.06 103 THR A O 1
ATOM 821 N N . PRO A 1 104 ? 3.874 -4.890 -0.555 1.00 94.50 104 PRO A N 1
ATOM 822 C CA . PRO A 1 104 ? 5.182 -4.513 -1.068 1.00 94.50 104 PRO A CA 1
ATOM 823 C C . PRO A 1 104 ? 6.305 -4.808 -0.067 1.00 94.50 104 PRO A C 1
ATOM 825 O O . PRO A 1 104 ? 6.111 -4.865 1.146 1.00 94.50 104 PRO A O 1
ATOM 828 N N . GLY A 1 105 ? 7.524 -4.907 -0.596 1.00 89.62 105 GLY A N 1
ATOM 829 C CA . GLY A 1 105 ? 8.742 -5.033 0.201 1.00 89.62 105 GLY A CA 1
ATOM 830 C C . GLY A 1 105 ? 9.198 -6.476 0.410 1.00 89.62 105 GLY A C 1
ATOM 831 O O . GLY A 1 105 ? 8.746 -7.416 -0.246 1.00 89.62 105 GLY A O 1
ATOM 832 N N . ARG A 1 106 ? 10.183 -6.648 1.294 1.00 90.12 106 ARG A N 1
ATOM 833 C CA . ARG A 1 106 ? 10.729 -7.969 1.632 1.00 90.12 106 ARG A CA 1
ATOM 834 C C . ARG A 1 106 ? 9.855 -8.651 2.683 1.00 90.12 106 ARG A C 1
ATOM 836 O O . ARG A 1 106 ? 9.193 -7.992 3.471 1.00 90.12 106 ARG A O 1
ATOM 843 N N . LYS A 1 107 ? 9.908 -9.984 2.761 1.00 91.00 107 LYS A N 1
ATOM 844 C CA . LYS A 1 107 ? 9.031 -10.783 3.644 1.00 91.00 107 LYS A CA 1
ATOM 845 C C . LYS A 1 107 ? 9.007 -10.319 5.105 1.00 91.00 107 LYS A C 1
ATOM 847 O O . LYS A 1 107 ? 7.957 -10.343 5.735 1.00 91.00 107 LYS A O 1
ATOM 852 N N . TYR A 1 108 ? 10.150 -9.906 5.651 1.00 90.25 108 TYR A N 1
ATOM 853 C CA . TYR A 1 108 ? 10.198 -9.413 7.027 1.00 90.25 108 TYR A CA 1
ATOM 854 C C . TYR A 1 108 ? 9.512 -8.043 7.176 1.00 90.25 108 TYR A C 1
ATOM 856 O O . TYR A 1 108 ? 8.932 -7.784 8.222 1.00 90.25 108 TYR A O 1
ATOM 864 N N . MET A 1 109 ? 9.531 -7.187 6.145 1.00 91.69 109 MET A N 1
ATOM 865 C CA . MET A 1 109 ? 8.820 -5.903 6.139 1.00 91.69 109 MET A CA 1
ATOM 866 C C . MET A 1 109 ? 7.316 -6.148 6.229 1.00 91.69 109 MET A C 1
ATOM 868 O O . MET A 1 109 ? 6.656 -5.568 7.088 1.00 91.69 109 MET A O 1
ATOM 872 N N . SER A 1 110 ? 6.799 -7.080 5.420 1.00 93.06 110 SER A N 1
ATOM 873 C CA . SER A 1 110 ? 5.406 -7.531 5.488 1.00 93.06 110 SER A CA 1
ATOM 874 C C . SER A 1 110 ? 5.060 -8.100 6.866 1.00 93.06 110 SER A C 1
ATOM 876 O O . SER A 1 110 ? 3.999 -7.799 7.401 1.00 93.06 110 SER A O 1
ATOM 878 N N . ALA A 1 111 ? 5.960 -8.885 7.474 1.00 94.81 111 ALA A N 1
ATOM 879 C CA . ALA A 1 111 ? 5.750 -9.442 8.810 1.00 94.81 111 ALA A CA 1
ATOM 880 C C . ALA A 1 111 ? 5.689 -8.357 9.899 1.00 94.81 111 ALA A C 1
ATOM 882 O O . ALA A 1 111 ? 4.816 -8.416 10.761 1.00 94.81 111 ALA A O 1
ATOM 883 N N . ILE A 1 112 ? 6.574 -7.355 9.852 1.00 94.56 112 ILE A N 1
ATOM 884 C CA . ILE A 1 112 ? 6.559 -6.229 10.799 1.00 94.56 112 ILE A CA 1
ATOM 885 C C . ILE A 1 112 ? 5.298 -5.382 10.606 1.00 94.56 112 ILE A C 1
ATOM 887 O O . ILE A 1 112 ? 4.626 -5.072 11.587 1.00 94.56 112 ILE A O 1
ATOM 891 N N . ALA A 1 113 ? 4.950 -5.051 9.359 1.00 95.31 113 ALA A N 1
ATOM 892 C CA . ALA A 1 113 ? 3.749 -4.287 9.032 1.00 95.31 113 ALA A CA 1
ATOM 893 C C . ALA A 1 113 ? 2.479 -5.013 9.503 1.00 95.31 113 ALA A C 1
ATOM 895 O O . ALA A 1 113 ? 1.635 -4.416 10.166 1.00 95.31 113 ALA A O 1
ATOM 896 N N . MET A 1 114 ? 2.377 -6.322 9.252 1.00 95.88 114 MET A N 1
ATOM 897 C CA . MET A 1 114 ? 1.280 -7.152 9.749 1.00 95.88 114 MET A CA 1
ATOM 898 C C . MET A 1 114 ? 1.232 -7.166 11.279 1.00 95.88 114 MET A C 1
ATOM 900 O O . MET A 1 114 ? 0.174 -6.922 11.856 1.00 95.88 114 MET A O 1
ATOM 904 N N . ALA A 1 115 ? 2.363 -7.426 11.943 1.00 94.56 115 ALA A N 1
ATOM 905 C CA . ALA A 1 115 ? 2.430 -7.471 13.400 1.00 94.56 115 ALA A CA 1
ATOM 906 C C . ALA A 1 115 ? 1.985 -6.142 14.024 1.00 94.56 115 ALA A C 1
ATOM 908 O O . ALA A 1 115 ? 1.172 -6.160 14.944 1.00 94.56 115 ALA A O 1
ATOM 909 N N . ALA A 1 116 ? 2.453 -5.010 13.489 1.00 94.12 116 ALA A N 1
ATOM 910 C CA . ALA A 1 116 ? 2.066 -3.683 13.953 1.00 94.12 116 ALA A CA 1
ATOM 911 C C . ALA A 1 116 ? 0.595 -3.361 13.643 1.00 94.12 116 ALA A C 1
ATOM 913 O O . ALA A 1 116 ? -0.125 -2.869 14.507 1.00 94.12 116 ALA A O 1
ATOM 914 N N . GLY A 1 117 ? 0.114 -3.682 12.438 1.00 94.81 117 GLY A N 1
ATOM 915 C CA . GLY A 1 117 ? -1.286 -3.485 12.058 1.00 94.81 117 GLY A CA 1
ATOM 916 C C . GLY A 1 117 ? -2.254 -4.230 12.980 1.00 94.81 117 GLY A C 1
ATOM 917 O O . GLY A 1 117 ? -3.272 -3.670 13.387 1.00 94.81 117 GLY A O 1
ATOM 918 N N . ILE A 1 118 ? -1.912 -5.462 13.365 1.00 93.12 118 ILE A N 1
ATOM 919 C CA . ILE A 1 118 ? -2.705 -6.259 14.306 1.00 93.12 118 ILE A CA 1
ATOM 920 C C . ILE A 1 118 ? -2.548 -5.750 15.746 1.00 93.12 118 ILE A C 1
ATOM 922 O O . ILE A 1 118 ? -3.561 -5.508 16.401 1.00 93.12 118 ILE A O 1
ATOM 926 N N . SER A 1 119 ? -1.319 -5.560 16.247 1.00 91.94 119 SER A N 1
ATOM 927 C CA . SER A 1 119 ? -1.085 -5.178 17.651 1.00 91.94 119 SER A CA 1
ATOM 928 C C . SER A 1 119 ? -1.672 -3.813 17.997 1.00 91.94 119 SER A C 1
ATOM 930 O O . SER A 1 119 ? -2.219 -3.635 19.082 1.00 91.94 119 SER A O 1
ATOM 932 N N . GLU A 1 120 ? -1.614 -2.869 17.058 1.00 92.81 120 GLU A N 1
ATOM 933 C CA . GLU A 1 120 ? -2.134 -1.512 17.240 1.00 92.81 120 GLU A CA 1
ATOM 934 C C . GLU A 1 120 ? -3.612 -1.372 16.855 1.00 92.81 120 GLU A C 1
ATOM 936 O O . GLU A 1 120 ? -4.209 -0.298 17.014 1.00 92.81 120 GLU A O 1
ATOM 941 N N . ASN A 1 121 ? -4.236 -2.469 16.414 1.00 91.88 121 ASN A N 1
ATOM 942 C CA . ASN A 1 121 ? -5.635 -2.546 16.014 1.00 91.88 121 ASN A CA 1
ATOM 943 C C . ASN A 1 121 ? -5.990 -1.574 14.869 1.00 91.88 121 ASN A C 1
ATOM 945 O O . ASN A 1 121 ? -6.970 -0.832 14.964 1.00 91.88 121 ASN A O 1
ATOM 949 N N . ALA A 1 122 ? -5.206 -1.579 13.786 1.00 95.62 122 ALA A N 1
ATOM 950 C CA . ALA A 1 122 ? -5.582 -0.919 12.533 1.00 95.62 122 ALA A CA 1
ATOM 951 C C . ALA A 1 122 ? -6.929 -1.465 12.021 1.00 95.62 122 ALA A C 1
ATOM 953 O O . ALA A 1 122 ? -7.301 -2.598 12.324 1.00 95.62 122 ALA A O 1
ATOM 954 N N . ASN A 1 123 ? -7.690 -0.685 11.253 1.00 96.38 123 ASN A N 1
ATOM 955 C CA . ASN A 1 123 ? -8.999 -1.120 10.750 1.00 96.38 123 ASN A CA 1
ATOM 956 C C . ASN A 1 123 ? -8.868 -2.235 9.710 1.00 96.38 123 ASN A C 1
ATOM 958 O O . ASN A 1 123 ? -9.684 -3.153 9.712 1.00 96.38 123 ASN A O 1
ATOM 962 N N . HIS A 1 124 ? -7.829 -2.166 8.875 1.00 97.88 124 HIS A N 1
ATOM 963 C CA . HIS A 1 124 ? -7.564 -3.125 7.808 1.00 97.88 124 HIS A CA 1
ATOM 964 C C . HIS A 1 124 ? -6.090 -3.516 7.762 1.00 97.88 124 HIS A C 1
ATOM 966 O O . HIS A 1 124 ? -5.207 -2.682 7.984 1.00 97.88 124 HIS A O 1
ATOM 972 N N . VAL A 1 125 ? -5.836 -4.773 7.402 1.00 98.25 125 VAL A N 1
ATOM 973 C CA . VAL A 1 125 ? -4.499 -5.251 7.031 1.00 98.25 125 VAL A CA 1
ATOM 974 C C . VAL A 1 125 ? -4.608 -5.884 5.650 1.00 98.25 125 VAL A C 1
ATOM 976 O O . VAL A 1 125 ? -5.036 -7.029 5.518 1.00 98.25 125 VAL A O 1
ATOM 979 N N . TYR A 1 126 ? -4.269 -5.117 4.618 1.00 98.69 126 TYR A N 1
ATOM 980 C CA . TYR A 1 126 ? -4.449 -5.511 3.228 1.00 98.69 126 TYR A CA 1
ATOM 981 C C . TYR A 1 126 ? -3.243 -6.260 2.667 1.00 98.69 126 TYR A C 1
ATOM 983 O O . TYR A 1 126 ? -2.088 -5.886 2.875 1.00 98.69 126 TYR A O 1
ATOM 991 N N . TYR A 1 127 ? -3.543 -7.290 1.884 1.00 98.19 127 TYR A N 1
ATOM 992 C CA . TYR A 1 127 ? -2.601 -8.024 1.056 1.00 98.19 127 TYR A CA 1
ATOM 993 C C . TYR A 1 127 ? -3.215 -8.249 -0.327 1.00 98.19 127 TYR A C 1
ATOM 995 O O . TYR A 1 127 ? -4.289 -8.842 -0.445 1.00 98.19 127 TYR A O 1
ATOM 1003 N N . LEU A 1 128 ? -2.543 -7.799 -1.385 1.00 97.75 128 LEU A N 1
ATOM 1004 C CA . LEU A 1 128 ? -2.944 -8.103 -2.752 1.00 97.75 128 LEU A CA 1
ATOM 1005 C C . LEU A 1 128 ? -2.325 -9.429 -3.190 1.00 97.75 128 LEU A C 1
ATOM 1007 O O . LEU A 1 128 ? -1.139 -9.529 -3.512 1.00 97.75 128 LEU A O 1
ATOM 1011 N N . HIS A 1 129 ? -3.153 -10.465 -3.231 1.00 97.00 129 HIS A N 1
ATOM 1012 C CA . HIS A 1 129 ? -2.745 -11.776 -3.689 1.00 97.00 129 HIS A CA 1
ATOM 1013 C C . HIS A 1 129 ? -2.727 -11.841 -5.219 1.00 97.00 129 HIS A C 1
ATOM 1015 O O . HIS A 1 129 ? -3.771 -11.927 -5.874 1.00 97.00 129 HIS A O 1
ATOM 1021 N N . LEU A 1 130 ? -1.521 -11.845 -5.787 1.00 96.06 130 LEU A N 1
ATOM 1022 C CA . LEU A 1 130 ? -1.289 -12.071 -7.208 1.00 96.06 130 LEU A CA 1
ATOM 1023 C C . LEU A 1 130 ? -0.955 -13.546 -7.461 1.00 96.06 130 LEU A C 1
ATOM 1025 O O . LEU A 1 130 ? 0.071 -14.050 -7.009 1.00 96.06 130 LEU A O 1
ATOM 1029 N N . LYS A 1 131 ? -1.811 -14.239 -8.215 1.00 94.25 131 LYS A N 1
ATOM 1030 C CA . LYS A 1 131 ? -1.674 -15.681 -8.495 1.00 94.25 131 LYS A CA 1
ATOM 1031 C C . LYS A 1 131 ? -0.650 -16.002 -9.583 1.00 94.25 131 LYS A C 1
ATOM 1033 O O . LYS A 1 131 ? -0.350 -17.169 -9.812 1.00 94.25 131 LYS A O 1
ATOM 1038 N N . ASP A 1 132 ? -0.189 -14.991 -10.311 1.00 92.88 132 ASP A N 1
ATOM 1039 C CA . ASP A 1 132 ? 0.614 -15.158 -11.517 1.00 92.88 132 ASP A CA 1
ATOM 1040 C C . ASP A 1 132 ? 1.597 -13.992 -11.665 1.00 92.88 132 ASP A C 1
ATOM 1042 O O . ASP A 1 132 ? 1.199 -12.843 -11.874 1.00 92.88 132 ASP A O 1
ATOM 1046 N N . SER A 1 133 ? 2.890 -14.288 -11.529 1.00 91.31 133 SER A N 1
ATOM 1047 C CA . SER A 1 133 ? 3.960 -13.286 -11.513 1.00 91.31 133 SER A CA 1
ATOM 1048 C C . SER A 1 133 ? 4.164 -12.584 -12.856 1.00 91.31 133 SER A C 1
ATOM 1050 O O . SER A 1 133 ? 4.771 -11.515 -12.881 1.00 91.31 133 SER A O 1
ATOM 1052 N N . LEU A 1 134 ? 3.597 -13.097 -13.958 1.00 94.88 134 LEU A N 1
ATOM 1053 C CA . LEU A 1 134 ? 3.611 -12.416 -15.262 1.00 94.88 134 LEU A CA 1
ATOM 1054 C C . LEU A 1 134 ? 2.982 -11.013 -15.210 1.00 94.88 134 LEU A C 1
ATOM 1056 O O . LEU A 1 134 ? 3.260 -10.167 -16.063 1.00 94.88 134 LEU A O 1
ATOM 1060 N N . TYR A 1 135 ? 2.144 -10.761 -14.204 1.00 95.25 135 TYR A N 1
ATOM 1061 C CA . TYR A 1 135 ? 1.440 -9.500 -14.002 1.00 95.25 135 TYR A CA 1
ATOM 1062 C C . TYR A 1 135 ? 2.056 -8.605 -12.917 1.00 95.25 135 TYR A C 1
ATOM 1064 O O . TYR A 1 135 ? 1.486 -7.558 -12.623 1.00 95.25 135 TYR A O 1
ATOM 1072 N N . GLN A 1 136 ? 3.195 -8.986 -12.326 1.00 91.94 136 GLN A N 1
ATOM 1073 C CA . GLN A 1 136 ? 3.789 -8.285 -11.179 1.00 91.94 136 GLN A CA 1
ATOM 1074 C C . GLN A 1 136 ? 4.027 -6.791 -11.449 1.00 91.94 136 GLN A C 1
ATOM 1076 O O . GLN A 1 136 ? 3.721 -5.962 -10.598 1.00 91.94 136 GLN A O 1
ATOM 1081 N N . ASP A 1 137 ? 4.489 -6.444 -12.653 1.00 93.62 137 ASP A N 1
ATOM 1082 C CA . ASP A 1 137 ? 4.759 -5.058 -13.059 1.00 93.62 137 ASP A CA 1
ATOM 1083 C C . ASP A 1 137 ? 3.728 -4.534 -14.071 1.00 93.62 137 ASP A C 1
ATOM 1085 O O . ASP A 1 137 ? 4.040 -3.753 -14.975 1.00 93.62 137 ASP A O 1
ATOM 1089 N N . LYS A 1 138 ? 2.483 -5.013 -13.967 1.00 96.62 138 LYS A N 1
ATOM 1090 C CA . LYS A 1 138 ? 1.357 -4.535 -14.773 1.00 96.62 138 LYS A CA 1
ATOM 1091 C C . LYS A 1 138 ? 0.392 -3.730 -13.902 1.00 96.62 138 LYS A C 1
ATOM 1093 O O . LYS A 1 138 ? 0.132 -4.128 -12.768 1.00 96.62 138 LYS A O 1
ATOM 1098 N N . PRO A 1 139 ? -0.188 -2.632 -14.415 1.00 96.94 139 PRO A N 1
ATOM 1099 C CA . PRO A 1 139 ? -1.276 -1.943 -13.729 1.00 96.94 139 PRO A CA 1
ATOM 1100 C C . PRO A 1 139 ? -2.484 -2.868 -13.560 1.00 96.94 139 PRO A C 1
ATOM 1102 O O . PRO A 1 139 ? -2.756 -3.701 -14.427 1.00 96.94 139 PRO A O 1
ATOM 1105 N N . LEU A 1 140 ? -3.239 -2.675 -12.475 1.00 97.06 140 LEU A N 1
ATOM 1106 C CA . LEU A 1 140 ? -4.378 -3.513 -12.085 1.00 97.06 140 LEU A CA 1
ATOM 1107 C C . LEU A 1 140 ? -5.395 -3.723 -13.219 1.00 97.06 140 LEU A C 1
ATOM 1109 O O . LEU A 1 140 ? -5.945 -4.812 -13.353 1.00 97.06 140 LEU A O 1
ATOM 1113 N N . SER A 1 141 ? -5.617 -2.711 -14.064 1.00 95.81 141 SER A N 1
ATOM 1114 C CA . SER A 1 141 ? -6.528 -2.782 -15.216 1.00 95.81 141 SER A CA 1
ATOM 1115 C C . SER A 1 141 ? -6.126 -3.806 -16.285 1.00 95.81 141 SER A C 1
ATOM 1117 O O . SER A 1 141 ? -6.977 -4.228 -17.064 1.00 95.81 141 SER A O 1
ATOM 1119 N N . LEU A 1 142 ? -4.857 -4.221 -16.326 1.00 97.56 142 LEU A N 1
ATOM 1120 C CA . LEU A 1 142 ? -4.342 -5.228 -17.258 1.00 97.56 142 LEU A CA 1
ATOM 1121 C C . LEU A 1 142 ? -4.246 -6.629 -16.637 1.00 97.56 142 LEU A C 1
ATOM 1123 O O . LEU A 1 142 ? -3.859 -7.573 -17.328 1.00 97.56 142 LEU A O 1
ATOM 1127 N N . ILE A 1 143 ? -4.582 -6.782 -15.354 1.00 97.50 143 ILE A N 1
ATOM 1128 C CA . ILE A 1 143 ? -4.542 -8.069 -14.659 1.00 97.50 143 ILE A CA 1
ATOM 1129 C C . ILE A 1 143 ? -5.931 -8.717 -14.738 1.00 97.50 143 ILE A C 1
ATOM 1131 O O . ILE A 1 143 ? -6.911 -8.112 -14.296 1.00 97.50 143 ILE A O 1
ATOM 1135 N N . PRO A 1 144 ? -6.065 -9.951 -15.262 1.00 96.69 144 PRO A N 1
ATOM 1136 C CA . PRO A 1 144 ? -7.343 -10.652 -15.256 1.00 96.69 144 PRO A CA 1
ATOM 1137 C C . PRO A 1 144 ? -7.898 -10.781 -13.834 1.00 96.69 144 PRO A C 1
ATOM 1139 O O . PRO A 1 144 ? -7.189 -11.215 -12.930 1.00 96.69 144 PRO A O 1
ATOM 1142 N N . ALA A 1 145 ? -9.184 -10.475 -13.639 1.00 93.00 145 ALA A N 1
ATOM 1143 C CA . ALA A 1 145 ? -9.790 -10.410 -12.303 1.00 93.00 145 ALA A CA 1
ATOM 1144 C C . ALA A 1 145 ? -9.612 -11.698 -11.473 1.00 93.00 145 ALA A C 1
ATOM 1146 O O . ALA A 1 145 ? -9.392 -11.639 -10.275 1.00 93.00 145 ALA A O 1
ATOM 1147 N N . HIS A 1 146 ? -9.628 -12.878 -12.100 1.00 94.75 146 HIS A N 1
ATOM 1148 C CA . HIS A 1 146 ? -9.444 -14.151 -11.389 1.00 94.75 146 HIS A CA 1
ATOM 1149 C C . HIS A 1 146 ? -7.994 -14.409 -10.921 1.00 94.75 146 HIS A C 1
ATOM 1151 O O . HIS A 1 146 ? -7.764 -15.330 -10.128 1.00 94.75 146 HIS A O 1
ATOM 1157 N N . LYS A 1 147 ? -7.021 -13.626 -11.416 1.00 96.75 147 LYS A N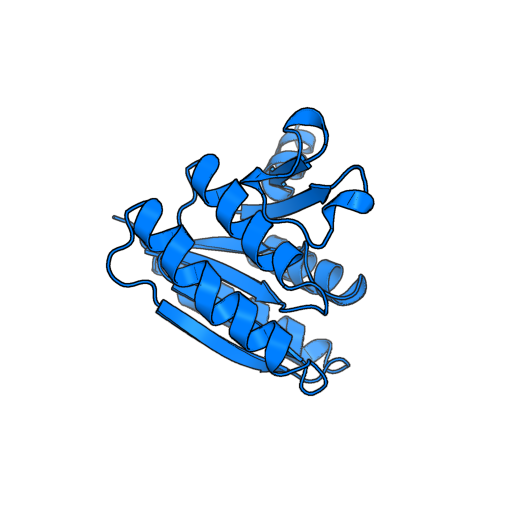 1
ATOM 1158 C CA . LYS A 1 147 ? -5.582 -13.724 -11.117 1.00 96.75 147 LYS A CA 1
ATOM 1159 C C . LYS A 1 147 ? -5.126 -12.796 -9.990 1.00 96.75 147 LYS A C 1
ATOM 1161 O O . LYS A 1 147 ? -3.988 -12.930 -9.551 1.00 96.75 147 LYS A O 1
ATOM 1166 N N . CYS A 1 148 ? -5.981 -11.890 -9.527 1.00 95.88 148 CYS A N 1
ATOM 1167 C CA . CYS A 1 148 ? -5.649 -10.901 -8.510 1.00 95.88 148 CYS A CA 1
ATOM 1168 C C . CYS A 1 148 ? -6.806 -10.760 -7.521 1.00 95.88 148 CYS A C 1
ATOM 1170 O O . CYS A 1 148 ? -7.955 -10.648 -7.939 1.00 95.88 148 CYS A O 1
ATOM 1172 N N . GLN A 1 149 ? -6.513 -10.778 -6.226 1.00 97.19 149 GLN A N 1
ATOM 1173 C CA . GLN A 1 149 ? -7.519 -10.648 -5.177 1.00 97.19 149 GLN A CA 1
ATOM 1174 C C . GLN A 1 149 ? -6.963 -9.798 -4.040 1.00 97.19 149 GLN A C 1
ATOM 1176 O O . GLN A 1 149 ? -5.889 -10.103 -3.527 1.00 97.19 149 GLN A O 1
ATOM 1181 N N . LEU A 1 150 ? -7.688 -8.755 -3.636 1.00 98.31 150 LEU A N 1
ATOM 1182 C CA . LEU A 1 150 ? -7.388 -8.056 -2.393 1.00 98.31 150 LEU A CA 1
ATOM 1183 C C . LEU A 1 150 ? -7.935 -8.879 -1.226 1.00 98.31 150 LEU A C 1
ATOM 1185 O O . LEU A 1 150 ? -9.050 -9.392 -1.280 1.00 98.31 150 LEU A O 1
ATOM 1189 N N . ILE A 1 151 ? -7.123 -9.041 -0.190 1.00 98.12 151 ILE A N 1
ATOM 1190 C CA . ILE A 1 151 ? -7.481 -9.772 1.021 1.00 98.12 151 ILE A CA 1
ATOM 1191 C C . ILE A 1 151 ? -7.288 -8.829 2.202 1.00 98.12 151 ILE A C 1
ATOM 1193 O O . ILE A 1 151 ? -6.218 -8.241 2.358 1.00 98.12 151 ILE A O 1
ATOM 1197 N N . ASP A 1 152 ? -8.310 -8.707 3.044 1.00 97.88 152 ASP A N 1
ATOM 1198 C CA . ASP A 1 152 ? -8.220 -8.040 4.342 1.00 97.88 152 ASP A CA 1
ATOM 1199 C C . ASP A 1 152 ? -7.944 -9.090 5.419 1.00 97.88 152 ASP A C 1
ATOM 1201 O O . ASP A 1 152 ? -8.854 -9.703 5.979 1.00 97.88 152 ASP A O 1
ATOM 1205 N N . LEU A 1 153 ? -6.661 -9.324 5.690 1.00 96.19 153 LEU A N 1
ATOM 1206 C CA . LEU A 1 153 ? -6.203 -10.379 6.592 1.00 96.19 153 LEU A CA 1
ATOM 1207 C C . LEU A 1 153 ? -6.746 -10.217 8.007 1.00 96.19 153 LEU A C 1
ATOM 1209 O O . LEU A 1 153 ? -6.963 -11.211 8.696 1.00 96.19 153 LEU A O 1
ATOM 1213 N N . LYS A 1 154 ? -6.994 -8.979 8.445 1.00 94.06 154 LYS A N 1
ATOM 1214 C CA . LYS A 1 154 ? -7.576 -8.743 9.762 1.00 94.06 154 LYS A CA 1
ATOM 1215 C C . LYS A 1 154 ? -8.971 -9.362 9.855 1.00 94.06 154 LYS A C 1
ATOM 1217 O O . LYS A 1 154 ? -9.239 -10.111 10.791 1.00 94.06 154 LYS A O 1
ATOM 1222 N N . LYS A 1 155 ? -9.822 -9.121 8.851 1.00 93.75 155 LYS A N 1
ATOM 1223 C CA . LYS A 1 155 ? -11.167 -9.713 8.787 1.00 93.75 155 LYS A CA 1
ATOM 1224 C C . LYS A 1 155 ? -11.118 -11.233 8.706 1.00 93.75 155 LYS A C 1
ATOM 1226 O O . LYS A 1 155 ? -11.917 -11.883 9.377 1.00 93.75 155 LYS A O 1
ATOM 1231 N N . GLU A 1 156 ? -10.193 -11.791 7.928 1.00 92.56 156 GLU A N 1
ATOM 1232 C CA . GLU A 1 156 ? -10.024 -13.247 7.827 1.00 92.56 156 GLU A CA 1
ATOM 1233 C C . GLU A 1 156 ? -9.700 -13.872 9.195 1.00 92.56 156 GLU A C 1
ATOM 1235 O O . GLU A 1 156 ? -10.332 -14.852 9.591 1.00 92.56 156 GLU A O 1
ATOM 1240 N N . PHE A 1 157 ? -8.785 -13.276 9.972 1.00 85.31 157 PHE A N 1
ATOM 1241 C CA . PHE A 1 157 ? -8.411 -13.809 11.288 1.00 85.31 157 PHE A CA 1
ATOM 1242 C C . PHE A 1 157 ? -9.469 -13.583 12.375 1.00 85.31 157 PHE A C 1
ATOM 1244 O O . PHE A 1 157 ? -9.632 -14.436 13.253 1.00 85.31 157 PHE A O 1
ATOM 1251 N N . GLU A 1 158 ? -10.228 -12.489 12.310 1.00 83.25 158 GLU A N 1
ATOM 1252 C CA . GLU A 1 158 ? -11.347 -12.234 13.224 1.00 83.25 158 GLU A CA 1
ATOM 1253 C C . GLU A 1 158 ? -12.496 -13.243 13.035 1.00 83.25 158 GLU A C 1
ATOM 1255 O O . GLU A 1 158 ? -13.137 -13.636 14.013 1.00 83.25 158 GLU A O 1
ATOM 1260 N N . HIS A 1 159 ? -12.728 -13.733 11.810 1.00 60.34 159 HIS A N 1
ATOM 1261 C CA . HIS A 1 159 ? -13.748 -14.757 11.541 1.00 60.34 159 HIS A CA 1
ATOM 1262 C C . HIS A 1 159 ? -13.397 -16.129 12.135 1.00 60.34 159 HIS A C 1
ATOM 1264 O O . HIS A 1 159 ? -14.294 -16.877 12.522 1.00 60.34 159 HIS A O 1
ATOM 1270 N N . THR A 1 160 ? -12.110 -16.450 12.279 1.00 56.56 160 THR A N 1
ATOM 1271 C CA . THR A 1 160 ? -11.642 -17.703 12.900 1.00 56.56 160 THR A CA 1
ATOM 1272 C C . THR A 1 160 ? -11.734 -17.738 14.429 1.00 56.56 160 THR A C 1
ATOM 1274 O O . THR A 1 160 ? -11.545 -18.800 15.015 1.00 56.56 160 THR A O 1
ATOM 1277 N N . GLY A 1 161 ? -12.054 -16.621 15.094 1.00 50.09 161 GLY A N 1
ATOM 1278 C CA . GLY A 1 161 ? -12.147 -16.527 16.560 1.00 50.09 161 GLY A CA 1
ATOM 1279 C C . GLY A 1 161 ? -13.452 -17.047 17.182 1.00 50.09 161 GLY A C 1
ATOM 1280 O O . GLY A 1 161 ? -13.620 -16.958 18.397 1.00 50.09 161 GLY A O 1
ATOM 1281 N N . LYS A 1 162 ? -14.388 -17.565 16.375 1.00 39.78 162 LYS A N 1
ATOM 1282 C CA . LYS A 1 162 ? -15.607 -18.245 16.840 1.00 39.78 162 LYS A CA 1
ATOM 1283 C C . LYS A 1 162 ? -15.542 -19.729 16.469 1.00 39.78 162 LYS A C 1
ATOM 1285 O O . LYS A 1 162 ? -16.057 -20.122 15.424 1.00 39.78 162 LYS A O 1
ATOM 1290 N N . GLN A 1 163 ? -14.917 -20.534 17.322 1.00 38.44 163 GLN A N 1
ATOM 1291 C CA . GLN A 1 163 ? -15.146 -21.980 17.398 1.00 38.44 163 GLN A CA 1
ATOM 1292 C C . GLN A 1 163 ? -15.455 -22.354 18.841 1.00 38.44 163 GLN A C 1
ATOM 1294 O O . GLN A 1 163 ? -14.756 -21.828 19.735 1.00 38.44 163 GLN A O 1
#

Sequence (163 aa):
MTSKYWITFIGSSPFAVINTVWAACKEGYVPDSLMLFVNEELSETSINTVRQWLPIVLVEYGIKEPSIRTLNVNETGFHEIKDFYGSCISSFKEKGEIAVDITPGRKYMSAIAMAAGISENANHVYYLHLKDSLYQDKPLSLIPAHKCQLIDLKKEFEHTGKQ

Foldseek 3Di:
DFAEEEEEEQAQALQLVLQQQLQCLVVPRQHQEYEYEYEPPHDPVSVVVNVVRNVVSNVVSPRPHRHYDYDYDHPPPLVVLLVVLLVVLVVCVVRGAYEFELRHDDPVSSVSSVVSCVVSVGVFYKHKQAQDCVCRNPHNVPHPPVRIDIDGVVVVVVVVPPD